Protein AF-A0A1S3KP20-F1 (afdb_monomer_lite)

Sequence (139 aa):
MDNATENGGGAGGDMAVEGASEIELVFCPHPTLMDKEDTVQTSVEFVPRYIKTSGNATVDHLSKYLAVRLALEELRKNGEASPVNVDAASEKQYTIYIPTANGQFTVLNGSFSLELVSEKYWKVNKPMELYFAPTKEHK

Secondary structure (DSSP, 8-state):
------------S----TTPPEEEEEEEE-TTT--TTHHHHSSS----EEEEEETT-BHHHHHHHHHHHHHHHHHHHH---PPP-GGG--TTSEEEEEE-TTS-EEEPPTT-BHHHHIIIII-SSS-EEEEEEE-----

pLDDT: mean 81.03, std 19.43, range [33.44, 98.38]

Structure (mmCIF, N/CA/C/O backbone):
data_AF-A0A1S3KP20-F1
#
_entry.id   AF-A0A1S3KP20-F1
#
loop_
_atom_site.group_PDB
_atom_site.id
_atom_site.type_symbol
_atom_site.label_atom_id
_atom_site.label_alt_id
_atom_site.label_comp_id
_atom_site.label_asym_id
_atom_site.label_entity_id
_atom_site.label_seq_id
_atom_site.pdbx_PDB_ins_code
_atom_site.Cartn_x
_atom_site.Cartn_y
_atom_site.Cartn_z
_atom_site.occupancy
_atom_site.B_iso_or_equiv
_atom_site.auth_seq_id
_atom_site.auth_comp_id
_atom_site.auth_asym_id
_atom_site.auth_atom_id
_atom_site.pdbx_PDB_model_num
ATOM 1 N N . MET A 1 1 ? 56.784 -20.109 11.527 1.00 47.59 1 MET A N 1
ATOM 2 C CA . MET A 1 1 ? 56.490 -18.826 12.187 1.00 47.59 1 MET A CA 1
ATOM 3 C C . MET A 1 1 ? 56.831 -17.815 11.105 1.00 47.59 1 MET A C 1
ATOM 5 O O . MET A 1 1 ? 57.975 -17.825 10.687 1.00 47.59 1 MET A O 1
ATOM 9 N N . ASP A 1 2 ? 55.892 -17.191 10.391 1.00 44.41 2 ASP A N 1
ATOM 10 C CA . ASP A 1 2 ? 54.634 -16.596 10.855 1.00 44.41 2 ASP A CA 1
ATOM 11 C C . ASP A 1 2 ? 53.582 -16.563 9.729 1.00 44.41 2 ASP A C 1
ATOM 13 O O . ASP A 1 2 ? 53.882 -16.233 8.585 1.00 44.41 2 ASP A O 1
ATOM 17 N N . ASN A 1 3 ? 52.352 -16.950 10.068 1.00 41.16 3 ASN A N 1
ATOM 18 C CA . ASN A 1 3 ? 51.169 -16.918 9.212 1.00 41.16 3 ASN A CA 1
ATOM 19 C C . ASN A 1 3 ? 50.335 -15.703 9.640 1.00 41.16 3 ASN A C 1
ATOM 21 O O . ASN A 1 3 ? 49.873 -15.675 10.779 1.00 41.16 3 ASN A O 1
ATOM 25 N N . ALA A 1 4 ? 50.143 -14.718 8.764 1.00 44.62 4 ALA A N 1
ATOM 26 C CA . ALA A 1 4 ? 49.245 -13.591 9.008 1.00 44.62 4 ALA A CA 1
ATOM 27 C C . ALA A 1 4 ? 48.136 -13.603 7.949 1.00 44.62 4 ALA A C 1
ATOM 29 O O . ALA A 1 4 ? 48.304 -13.168 6.815 1.00 44.62 4 ALA A O 1
ATOM 30 N N . THR A 1 5 ? 47.009 -14.189 8.346 1.00 44.84 5 THR A N 1
ATOM 31 C CA . THR A 1 5 ? 45.707 -14.072 7.692 1.00 44.84 5 THR A CA 1
ATOM 32 C C . THR A 1 5 ? 45.115 -12.713 8.062 1.00 44.84 5 THR A C 1
ATOM 34 O O . THR A 1 5 ? 44.758 -12.507 9.219 1.00 44.84 5 THR A O 1
ATOM 37 N N . GLU A 1 6 ? 44.980 -11.798 7.104 1.00 43.88 6 GLU A N 1
ATOM 38 C CA . GLU A 1 6 ? 44.112 -10.626 7.254 1.00 43.88 6 GLU A CA 1
ATOM 39 C C . GLU A 1 6 ? 42.735 -10.972 6.690 1.00 43.88 6 GLU A C 1
ATOM 41 O O . GLU A 1 6 ? 42.457 -10.889 5.495 1.00 43.88 6 GLU A O 1
ATOM 46 N N . ASN A 1 7 ? 41.878 -11.444 7.591 1.00 44.25 7 ASN A N 1
ATOM 47 C CA . ASN A 1 7 ? 40.470 -11.681 7.337 1.00 44.25 7 ASN A CA 1
ATOM 48 C C . ASN A 1 7 ? 39.737 -10.340 7.498 1.00 44.25 7 ASN A C 1
ATOM 50 O O . ASN A 1 7 ? 39.337 -9.962 8.599 1.00 44.25 7 ASN A O 1
ATOM 54 N N . GLY A 1 8 ? 39.620 -9.588 6.403 1.00 41.59 8 GLY A N 1
ATOM 55 C CA . GLY A 1 8 ? 38.761 -8.409 6.313 1.00 41.59 8 GLY A CA 1
ATOM 56 C C . GLY A 1 8 ? 37.297 -8.833 6.269 1.00 41.59 8 GLY A C 1
ATOM 57 O O . GLY A 1 8 ? 36.692 -8.881 5.202 1.00 41.59 8 GLY A O 1
ATOM 58 N N . GLY A 1 9 ? 36.745 -9.185 7.431 1.00 38.38 9 GLY A N 1
ATOM 59 C CA . GLY A 1 9 ? 35.328 -9.477 7.601 1.00 38.38 9 GLY A CA 1
ATOM 60 C C . GLY A 1 9 ? 34.493 -8.236 7.301 1.00 38.38 9 GLY A C 1
ATOM 61 O O . GLY A 1 9 ? 34.395 -7.329 8.125 1.00 38.38 9 GLY A O 1
ATOM 62 N N . GLY A 1 10 ? 33.890 -8.206 6.112 1.00 37.22 10 GLY A N 1
ATOM 63 C CA . GLY A 1 10 ? 32.813 -7.287 5.775 1.00 37.22 10 GLY A CA 1
ATOM 64 C C . GLY A 1 10 ? 31.640 -7.511 6.723 1.00 37.22 10 GLY A C 1
ATOM 65 O O . GLY A 1 10 ? 30.858 -8.444 6.551 1.00 37.22 10 GLY A O 1
ATOM 66 N N . ALA A 1 11 ? 31.531 -6.656 7.735 1.00 46.91 11 ALA A N 1
ATOM 67 C CA . ALA A 1 11 ? 30.365 -6.550 8.598 1.00 46.91 11 ALA A CA 1
ATOM 68 C C . ALA A 1 11 ? 29.217 -5.910 7.800 1.00 46.91 11 ALA A C 1
ATOM 70 O O . ALA A 1 11 ? 28.973 -4.710 7.869 1.00 46.91 11 ALA A O 1
ATOM 71 N N . GLY A 1 12 ? 28.564 -6.723 6.973 1.00 46.78 12 GLY A N 1
ATOM 72 C CA . GLY A 1 12 ? 27.390 -6.353 6.182 1.00 46.78 12 GLY A CA 1
ATOM 73 C C . GLY A 1 12 ? 26.275 -7.392 6.271 1.00 46.78 12 GLY A C 1
ATOM 74 O O . GLY A 1 12 ? 25.495 -7.517 5.334 1.00 46.78 12 GLY A O 1
ATOM 75 N N . GLY A 1 13 ? 26.231 -8.172 7.353 1.00 43.41 13 GLY A N 1
ATOM 76 C CA . GLY A 1 13 ? 25.228 -9.212 7.571 1.00 43.41 13 GLY A CA 1
ATOM 77 C C . GLY A 1 13 ? 24.481 -8.976 8.876 1.00 43.41 13 GLY A C 1
ATOM 78 O O . GLY A 1 13 ? 25.106 -8.909 9.929 1.00 43.41 13 GLY A O 1
ATOM 79 N N . ASP A 1 14 ? 23.161 -8.849 8.761 1.00 47.09 14 ASP A N 1
ATOM 80 C CA . ASP A 1 14 ? 22.173 -8.983 9.831 1.00 47.09 14 ASP A CA 1
ATOM 81 C C . ASP A 1 14 ? 22.368 -8.109 11.080 1.00 47.09 14 ASP A C 1
ATOM 83 O O . ASP A 1 14 ? 22.661 -8.586 12.175 1.00 47.09 14 ASP A O 1
ATOM 87 N N . MET A 1 15 ? 22.018 -6.822 10.965 1.00 51.94 15 MET A N 1
ATOM 88 C CA . MET A 1 15 ? 21.316 -6.184 12.084 1.00 51.94 15 MET A CA 1
ATOM 89 C C . MET A 1 15 ? 19.894 -6.749 12.115 1.00 51.94 15 MET A C 1
ATOM 91 O O . MET A 1 15 ? 18.950 -6.119 11.639 1.00 51.94 15 MET A O 1
ATOM 95 N N . ALA A 1 16 ? 19.741 -7.962 12.647 1.00 49.16 16 ALA A N 1
ATOM 96 C CA . ALA A 1 16 ? 18.456 -8.375 13.178 1.00 49.16 16 ALA A CA 1
ATOM 97 C C . ALA A 1 16 ? 18.068 -7.310 14.209 1.00 49.16 16 ALA A C 1
ATOM 99 O O . ALA A 1 16 ? 18.734 -7.142 15.230 1.00 49.16 16 ALA A O 1
ATOM 100 N N . VAL A 1 17 ? 17.055 -6.510 13.882 1.00 55.03 17 VAL A N 1
ATOM 101 C CA . VAL A 1 17 ? 16.529 -5.473 14.767 1.00 55.03 17 VAL A CA 1
ATOM 102 C C . VAL A 1 17 ? 15.777 -6.201 15.882 1.00 55.03 17 VAL A C 1
ATOM 104 O O . VAL A 1 17 ? 14.558 -6.350 15.822 1.00 55.03 17 VAL A O 1
ATOM 107 N N . GLU A 1 18 ? 16.511 -6.748 16.854 1.00 49.12 18 GLU A N 1
ATOM 108 C CA . GLU A 1 18 ? 15.947 -7.361 18.056 1.00 49.12 18 GLU A CA 1
ATOM 109 C C . GLU A 1 18 ? 15.129 -6.291 18.791 1.00 49.12 18 GLU A C 1
ATOM 111 O O . GLU A 1 18 ? 15.672 -5.415 19.461 1.00 49.12 18 GLU A O 1
ATOM 116 N N . GLY A 1 19 ? 13.809 -6.317 18.590 1.00 58.66 19 GLY A N 1
ATOM 117 C CA . GLY A 1 19 ? 12.862 -5.393 19.217 1.00 58.66 19 GLY A CA 1
ATOM 118 C C . GLY A 1 19 ? 11.813 -4.778 18.290 1.00 58.66 19 GLY A C 1
ATOM 119 O O . GLY A 1 19 ? 10.914 -4.113 18.793 1.00 58.66 19 GLY A O 1
ATOM 120 N N . ALA A 1 20 ? 11.873 -4.980 16.969 1.00 63.34 20 ALA A N 1
ATOM 121 C CA . ALA A 1 20 ? 10.800 -4.510 16.092 1.00 63.34 20 ALA A CA 1
ATOM 122 C C . ALA A 1 20 ? 9.603 -5.479 16.134 1.00 63.34 20 ALA A C 1
ATOM 124 O O . ALA A 1 20 ? 9.736 -6.634 15.729 1.00 63.34 20 ALA A O 1
ATOM 125 N N . SER A 1 21 ? 8.440 -5.005 16.597 1.00 86.31 21 SER A N 1
ATOM 126 C CA . SER A 1 21 ? 7.162 -5.732 16.547 1.00 86.31 21 SER A CA 1
ATOM 127 C C . SER A 1 21 ? 6.921 -6.282 15.138 1.00 86.31 21 SER A C 1
ATOM 129 O O . SER A 1 21 ? 7.093 -5.551 14.169 1.00 86.31 21 SER A O 1
ATOM 131 N N . GLU A 1 22 ? 6.531 -7.544 14.973 1.00 94.00 22 GLU A N 1
ATOM 132 C CA . GLU A 1 22 ? 6.153 -8.060 13.650 1.00 94.00 22 GLU A CA 1
ATOM 133 C C . GLU A 1 22 ? 4.708 -7.666 13.313 1.00 94.00 22 GLU A C 1
ATOM 135 O O . GLU A 1 22 ? 3.826 -7.688 14.171 1.00 94.00 22 GLU A O 1
ATOM 140 N N . ILE A 1 23 ? 4.457 -7.329 12.050 1.00 95.06 23 ILE A N 1
ATOM 141 C CA . ILE A 1 23 ? 3.143 -6.961 11.524 1.00 95.06 23 ILE A CA 1
ATOM 142 C C . ILE A 1 23 ? 2.777 -7.906 10.382 1.00 95.06 23 ILE A C 1
ATOM 144 O O . ILE A 1 23 ? 3.545 -8.096 9.436 1.00 95.06 23 ILE A O 1
ATOM 148 N N . GLU A 1 24 ? 1.566 -8.452 10.453 1.00 97.31 24 GLU A N 1
ATOM 149 C CA . GLU A 1 24 ? 0.924 -9.198 9.373 1.00 97.31 24 GLU A CA 1
ATOM 150 C C . GLU A 1 24 ? -0.105 -8.314 8.670 1.00 97.31 24 GLU A C 1
ATOM 152 O O . GLU A 1 24 ? -0.883 -7.599 9.314 1.00 97.31 24 GLU A O 1
ATOM 157 N N . LEU A 1 25 ? -0.124 -8.367 7.340 1.00 97.69 25 LEU A N 1
ATOM 158 C CA . LEU A 1 25 ? -1.045 -7.583 6.532 1.00 97.69 25 LEU A CA 1
ATOM 159 C C . LEU A 1 25 ? -1.479 -8.304 5.254 1.00 97.69 25 LEU A C 1
ATOM 161 O O . LEU A 1 25 ? -0.765 -9.139 4.692 1.00 97.69 25 LEU A O 1
ATOM 165 N N . VAL A 1 26 ? -2.671 -7.940 4.793 1.00 97.88 26 VAL A N 1
ATOM 166 C CA . VAL A 1 26 ? -3.231 -8.286 3.491 1.00 97.88 26 VAL A CA 1
ATOM 167 C C . VAL A 1 26 ? -3.164 -7.038 2.624 1.00 97.88 26 VAL A C 1
ATOM 169 O O . VAL A 1 26 ? -3.707 -5.991 2.976 1.00 97.88 26 VAL A O 1
ATOM 172 N N . PHE A 1 27 ? -2.475 -7.144 1.495 1.00 97.38 27 PHE A N 1
ATOM 173 C CA . PHE A 1 27 ? -2.207 -6.032 0.601 1.00 97.38 27 PHE A CA 1
ATOM 174 C C . PHE A 1 27 ? -2.962 -6.209 -0.715 1.00 97.38 27 PHE A C 1
ATOM 176 O O . PHE A 1 27 ? -2.605 -7.044 -1.550 1.00 97.38 27 PHE A O 1
ATOM 183 N N . CYS A 1 28 ? -4.037 -5.448 -0.873 1.00 95.62 28 CYS A N 1
ATOM 184 C CA . CYS A 1 28 ? -5.044 -5.623 -1.910 1.00 95.62 28 CYS A CA 1
ATOM 185 C C . CYS A 1 28 ? -4.928 -4.574 -3.027 1.00 95.62 28 CYS A C 1
ATOM 187 O O . CYS A 1 28 ? -4.583 -3.422 -2.763 1.00 95.62 28 CYS A O 1
ATOM 189 N N . PRO A 1 29 ? -5.290 -4.913 -4.272 1.00 94.25 29 PRO A N 1
ATOM 190 C CA . PRO A 1 29 ? -5.540 -3.895 -5.288 1.00 94.25 29 PRO A CA 1
ATOM 191 C C . PRO A 1 29 ? -6.703 -2.982 -4.877 1.00 94.25 29 PRO A C 1
ATOM 193 O O . PRO A 1 29 ? -7.710 -3.455 -4.343 1.00 94.25 29 PRO A O 1
ATOM 196 N N . HIS A 1 30 ? -6.594 -1.676 -5.127 1.00 93.75 30 HIS A N 1
ATOM 197 C CA . HIS A 1 30 ? -7.675 -0.735 -4.833 1.00 93.75 30 HIS A CA 1
ATOM 198 C C . HIS A 1 30 ? -8.909 -1.033 -5.707 1.00 93.75 30 HIS A C 1
ATOM 200 O O . HIS A 1 30 ? -8.797 -1.019 -6.933 1.00 93.75 30 HIS A O 1
ATOM 206 N N . PRO A 1 31 ? -10.111 -1.218 -5.129 1.00 90.56 31 PRO A N 1
ATOM 207 C CA . PRO A 1 31 ? -11.263 -1.772 -5.851 1.00 90.56 31 PRO A CA 1
ATOM 208 C C . PRO A 1 31 ? -11.761 -0.915 -7.024 1.00 90.56 31 PRO A C 1
ATOM 210 O O . PRO A 1 31 ? -12.398 -1.435 -7.933 1.00 90.56 31 PRO A O 1
ATOM 213 N N . THR A 1 32 ? -11.502 0.396 -6.999 1.00 88.50 32 THR A N 1
ATOM 214 C CA . THR A 1 32 ? -11.991 1.348 -8.015 1.00 88.50 32 THR A CA 1
ATOM 215 C C . THR A 1 32 ? -10.904 2.154 -8.722 1.00 88.50 32 THR A C 1
ATOM 217 O O . THR A 1 32 ? -11.220 2.870 -9.664 1.00 88.50 32 THR A O 1
ATOM 220 N N . LEU A 1 33 ? -9.650 2.091 -8.257 1.00 88.69 33 LEU A N 1
ATOM 221 C CA . LEU A 1 33 ? -8.546 2.896 -8.808 1.00 88.69 33 LEU A CA 1
ATOM 222 C C . LEU A 1 33 ? -7.576 2.057 -9.646 1.00 88.69 33 LEU A C 1
ATOM 224 O O . LEU A 1 33 ? -6.607 2.596 -10.166 1.00 88.69 33 LEU A O 1
ATOM 228 N N . MET A 1 34 ? -7.830 0.753 -9.755 1.00 83.56 34 MET A N 1
ATOM 229 C CA . MET A 1 34 ? -7.135 -0.132 -10.680 1.00 83.56 34 MET A CA 1
ATOM 230 C C . MET A 1 34 ? -7.887 -0.086 -12.011 1.00 83.56 34 MET A C 1
ATOM 232 O O . MET A 1 34 ? -8.982 -0.646 -12.117 1.00 83.56 34 MET A O 1
ATOM 236 N N . ASP A 1 35 ? -7.340 0.599 -13.016 1.00 72.31 35 ASP A N 1
ATOM 237 C CA . ASP A 1 35 ? -7.921 0.572 -14.353 1.00 72.31 35 ASP A CA 1
ATOM 238 C C . ASP A 1 35 ? -7.519 -0.724 -15.084 1.00 72.31 35 ASP A C 1
ATOM 240 O O . ASP A 1 35 ? -6.526 -1.391 -14.770 1.00 72.31 35 ASP A O 1
ATOM 244 N N . LYS A 1 36 ? -8.299 -1.102 -16.107 1.00 64.25 36 LYS A N 1
ATOM 245 C CA . LYS A 1 36 ? -7.951 -2.247 -16.969 1.00 64.25 36 LYS A CA 1
ATOM 246 C C . LYS A 1 36 ? -6.597 -2.044 -17.647 1.00 64.25 36 LYS A C 1
ATOM 248 O O . LYS A 1 36 ? -5.897 -3.019 -17.867 1.00 64.25 36 LYS A O 1
ATOM 253 N N . GLU A 1 37 ? -6.240 -0.799 -17.957 1.00 64.00 37 GLU A N 1
ATOM 254 C CA . GLU A 1 37 ? -4.957 -0.451 -18.571 1.00 64.00 37 GLU A CA 1
ATOM 255 C C . GLU A 1 37 ? -3.785 -0.678 -17.609 1.00 64.00 37 GLU A C 1
ATOM 257 O O . GLU A 1 37 ? -2.799 -1.280 -18.013 1.00 64.00 37 GLU A O 1
ATOM 262 N N . ASP A 1 38 ? -3.928 -0.350 -16.319 1.00 65.94 38 ASP A N 1
ATOM 263 C CA . ASP A 1 38 ? -2.897 -0.636 -15.307 1.00 65.94 38 ASP A CA 1
ATOM 264 C C . ASP A 1 38 ? -2.625 -2.144 -15.189 1.00 65.94 38 ASP A C 1
ATOM 266 O O . ASP A 1 38 ? -1.482 -2.577 -15.058 1.00 65.94 38 ASP A O 1
ATOM 270 N N . THR A 1 39 ? -3.681 -2.956 -15.309 1.00 59.72 39 THR A N 1
ATOM 271 C CA . THR A 1 39 ? -3.604 -4.432 -15.319 1.00 59.72 39 THR A CA 1
ATOM 272 C C . THR A 1 39 ? -3.011 -4.990 -16.619 1.00 59.72 39 THR A C 1
ATOM 274 O O . THR A 1 39 ? -2.617 -6.149 -16.675 1.00 59.72 39 THR A O 1
ATOM 277 N N . VAL A 1 40 ? -2.969 -4.191 -17.687 1.00 53.56 40 VAL A N 1
ATOM 278 C CA . VAL A 1 40 ? -2.360 -4.559 -18.975 1.00 53.56 40 VAL A CA 1
ATOM 279 C C . VAL A 1 40 ? -0.907 -4.081 -19.043 1.00 53.56 40 VAL A C 1
ATOM 281 O O . VAL A 1 40 ? -0.083 -4.744 -19.667 1.00 53.56 40 VAL A O 1
ATOM 284 N N . GLN A 1 41 ? -0.580 -2.965 -18.384 1.00 56.47 41 GLN A N 1
ATOM 285 C CA . GLN A 1 41 ? 0.764 -2.389 -18.321 1.00 56.47 41 GLN A CA 1
ATOM 286 C C . GLN A 1 41 ? 1.741 -3.298 -17.570 1.00 56.47 41 GLN A C 1
ATOM 288 O O . GLN A 1 41 ? 2.904 -3.420 -17.950 1.00 56.47 41 GLN A O 1
ATOM 293 N N . THR A 1 42 ? 1.262 -3.940 -16.507 1.00 58.28 42 THR A N 1
ATOM 294 C CA . THR A 1 42 ? 1.952 -5.047 -15.860 1.00 58.28 42 THR A CA 1
ATOM 295 C C . THR A 1 42 ? 1.208 -6.304 -16.275 1.00 58.28 42 THR A C 1
ATOM 297 O O . THR A 1 42 ? 0.081 -6.500 -15.844 1.00 58.28 42 THR A O 1
ATOM 300 N N . SER A 1 43 ? 1.795 -7.172 -17.093 1.00 62.34 43 SER A N 1
ATOM 301 C CA . SER A 1 43 ? 1.177 -8.425 -17.561 1.00 62.34 43 SER A CA 1
ATOM 302 C C . SER A 1 43 ? 0.839 -9.415 -16.424 1.00 62.34 43 SER A C 1
ATOM 304 O O . SER A 1 43 ? 0.452 -10.557 -16.688 1.00 62.34 43 SER A O 1
ATOM 306 N N . VAL A 1 44 ? 0.992 -9.013 -15.166 1.00 66.81 44 VAL A N 1
ATOM 307 C CA . VAL A 1 44 ? 0.753 -9.751 -13.931 1.00 66.81 44 VAL A CA 1
ATOM 308 C C . VAL A 1 44 ? -0.608 -9.411 -13.343 1.00 66.81 44 VAL A C 1
ATOM 310 O O . VAL A 1 44 ? -1.010 -8.255 -13.250 1.00 66.81 44 VAL A O 1
ATOM 313 N N . GLU A 1 45 ? -1.315 -10.446 -12.894 1.00 73.94 45 GLU A N 1
ATOM 314 C CA . GLU A 1 45 ? -2.601 -10.274 -12.227 1.00 73.94 45 GLU A CA 1
ATOM 315 C C . GLU A 1 45 ? -2.418 -9.607 -10.859 1.00 73.94 45 GLU A C 1
ATOM 317 O O . GLU A 1 45 ? -1.649 -10.059 -10.002 1.00 73.94 45 GLU A O 1
ATOM 322 N N . PHE A 1 46 ? -3.171 -8.535 -10.627 1.00 79.00 46 PHE A N 1
ATOM 323 C CA . PHE A 1 46 ? -3.250 -7.906 -9.320 1.00 79.00 46 PHE A CA 1
ATOM 324 C C . PHE A 1 46 ? -4.137 -8.732 -8.387 1.00 79.00 46 PHE A C 1
ATOM 326 O O . PHE A 1 46 ? -5.350 -8.555 -8.321 1.00 79.00 46 PHE A O 1
ATOM 333 N N . VAL A 1 47 ? -3.510 -9.639 -7.643 1.00 85.88 47 VAL A N 1
ATOM 334 C CA . VAL A 1 47 ? -4.149 -10.422 -6.577 1.00 85.88 47 VAL A CA 1
ATOM 335 C C . VAL A 1 47 ? -3.759 -9.894 -5.191 1.00 85.88 47 VAL A C 1
ATOM 337 O O . VAL A 1 47 ? -2.693 -9.280 -5.054 1.00 85.88 47 VAL A O 1
ATOM 340 N N . PRO A 1 48 ? -4.584 -10.126 -4.148 1.00 92.06 48 PRO A N 1
ATOM 341 C CA . PRO A 1 48 ? -4.194 -9.849 -2.771 1.00 92.06 48 PRO A CA 1
ATOM 342 C C . PRO A 1 48 ? -2.883 -10.551 -2.400 1.00 92.06 48 PRO A C 1
ATOM 344 O O . PRO A 1 48 ? -2.687 -11.731 -2.698 1.00 92.06 48 PRO A O 1
ATOM 347 N N . ARG A 1 49 ? -1.984 -9.822 -1.736 1.00 94.88 49 ARG A N 1
ATOM 348 C CA . ARG A 1 49 ? -0.681 -10.317 -1.275 1.00 94.88 49 ARG A CA 1
ATOM 349 C C . ARG A 1 49 ? -0.663 -10.377 0.249 1.00 94.88 49 ARG A C 1
ATOM 351 O O . ARG A 1 49 ? -0.954 -9.387 0.907 1.00 94.88 49 ARG A O 1
ATOM 358 N N . TYR A 1 50 ? -0.301 -11.526 0.807 1.00 97.19 50 TYR A N 1
ATOM 359 C CA . TYR A 1 50 ? -0.173 -11.724 2.253 1.00 97.19 50 TYR A CA 1
ATOM 360 C C . TYR A 1 50 ? 1.282 -11.502 2.658 1.00 97.19 50 TYR A C 1
ATOM 362 O O . TYR A 1 50 ? 2.177 -12.169 2.136 1.00 97.19 50 TYR A O 1
ATOM 370 N N . ILE A 1 51 ? 1.524 -10.534 3.540 1.00 97.62 51 ILE A N 1
ATOM 371 C CA . ILE A 1 51 ? 2.867 -10.054 3.874 1.00 97.62 51 ILE A CA 1
ATOM 372 C C . ILE A 1 51 ? 3.035 -10.063 5.389 1.00 97.62 51 ILE A C 1
ATOM 374 O O . ILE A 1 51 ? 2.159 -9.619 6.128 1.00 97.62 51 ILE A O 1
ATOM 378 N N . LYS A 1 52 ? 4.200 -10.532 5.836 1.00 97.19 52 LYS A N 1
ATOM 379 C CA . LYS A 1 52 ? 4.688 -10.366 7.202 1.00 97.19 52 LYS A CA 1
ATOM 380 C C . LYS A 1 52 ? 5.982 -9.561 7.152 1.00 97.19 52 LYS A C 1
ATOM 382 O O . LYS A 1 52 ? 6.863 -9.871 6.350 1.00 97.19 52 LYS A O 1
ATOM 387 N N . THR A 1 53 ? 6.081 -8.507 7.949 1.00 97.19 53 THR A N 1
ATOM 388 C CA . THR A 1 53 ? 7.252 -7.617 7.973 1.00 97.19 53 THR A CA 1
ATOM 389 C C . THR A 1 53 ? 7.415 -6.964 9.347 1.00 97.19 53 THR A C 1
ATOM 391 O O . THR A 1 53 ? 6.609 -7.205 10.244 1.00 97.19 53 THR A O 1
ATOM 394 N N . SER A 1 54 ? 8.459 -6.160 9.543 1.00 97.00 54 SER A N 1
ATOM 395 C CA . SER A 1 54 ? 8.652 -5.428 10.796 1.00 97.00 54 SER A CA 1
ATOM 396 C C . SER A 1 54 ? 7.716 -4.217 10.881 1.00 97.00 54 SER A C 1
ATOM 398 O O . SER A 1 54 ? 7.429 -3.552 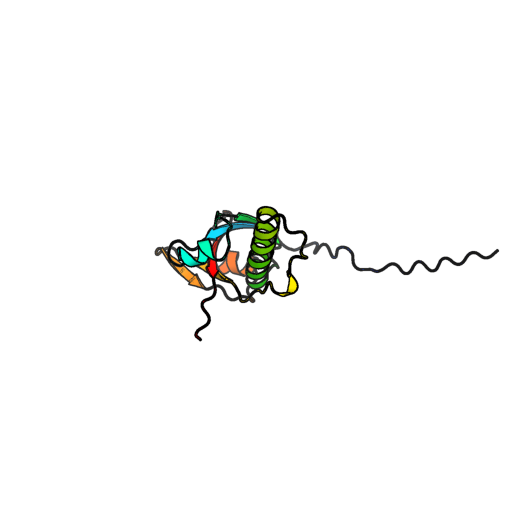9.888 1.00 97.00 54 SER A O 1
ATOM 400 N N . GLY A 1 55 ? 7.268 -3.881 12.086 1.00 95.88 55 GLY A N 1
ATOM 401 C CA . GLY A 1 55 ? 6.444 -2.708 12.375 1.00 95.88 55 GLY A CA 1
ATOM 402 C C . GLY A 1 55 ? 7.176 -1.392 12.115 1.00 95.88 55 GLY A C 1
ATOM 403 O O . GLY A 1 55 ? 6.538 -0.386 11.814 1.00 95.88 55 GLY A O 1
ATOM 404 N N . ASN A 1 56 ? 8.512 -1.426 12.132 1.00 96.69 56 ASN A N 1
ATOM 405 C CA . ASN A 1 56 ? 9.379 -0.304 11.774 1.00 96.69 56 ASN A CA 1
ATOM 406 C C . ASN A 1 56 ? 9.484 -0.079 10.258 1.00 96.69 56 ASN A C 1
ATOM 408 O O . ASN A 1 56 ? 9.973 0.973 9.841 1.00 96.69 56 ASN A O 1
ATOM 412 N N . ALA A 1 57 ? 9.045 -1.031 9.424 1.00 97.94 57 ALA A N 1
ATOM 413 C CA . ALA A 1 57 ? 8.912 -0.790 7.993 1.00 97.94 57 ALA A CA 1
ATOM 414 C C . ALA A 1 57 ? 7.948 0.378 7.756 1.00 97.94 57 ALA A C 1
ATOM 416 O O . ALA A 1 57 ? 7.043 0.622 8.551 1.00 97.94 57 ALA A O 1
ATOM 417 N N . THR A 1 58 ? 8.140 1.104 6.660 1.00 98.38 58 THR A N 1
ATOM 418 C CA . THR A 1 58 ? 7.314 2.273 6.331 1.00 98.38 58 THR A CA 1
ATOM 419 C C . THR A 1 58 ? 6.401 1.998 5.148 1.00 98.38 58 THR A C 1
ATOM 421 O O . THR A 1 58 ? 6.571 1.023 4.412 1.00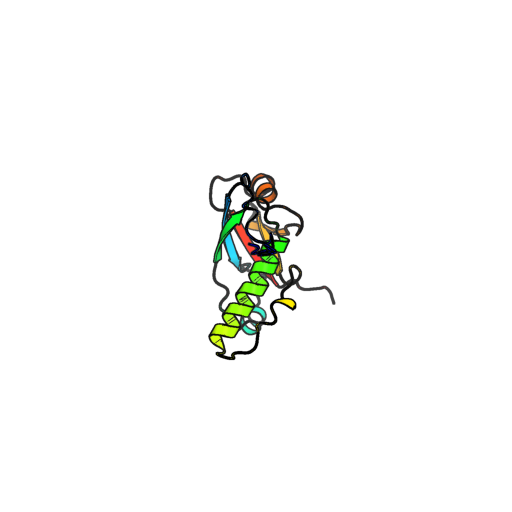 98.38 58 THR A O 1
ATOM 424 N N . VAL A 1 59 ? 5.438 2.886 4.935 1.00 98.38 59 VAL A N 1
ATOM 425 C CA . VAL A 1 59 ? 4.556 2.850 3.765 1.00 98.38 59 VAL A CA 1
ATOM 426 C C . VAL A 1 59 ? 5.356 2.939 2.455 1.00 98.38 59 VAL A C 1
ATOM 428 O O . VAL A 1 59 ? 5.061 2.198 1.518 1.00 98.38 59 VAL A O 1
ATOM 431 N N . ASP A 1 60 ? 6.421 3.746 2.406 1.00 98.31 60 ASP A N 1
ATOM 432 C CA . ASP A 1 60 ? 7.331 3.809 1.250 1.00 98.31 60 ASP A CA 1
ATOM 433 C C . ASP A 1 60 ? 8.026 2.467 0.984 1.00 98.31 60 ASP A C 1
ATOM 435 O O . ASP A 1 60 ? 8.154 2.047 -0.169 1.00 98.31 60 ASP A O 1
ATOM 439 N N . HIS A 1 61 ? 8.413 1.742 2.041 1.00 98.25 61 HIS A N 1
ATOM 440 C CA . HIS A 1 61 ? 8.966 0.396 1.891 1.00 98.25 61 HIS A CA 1
ATOM 441 C C . HIS A 1 61 ? 7.948 -0.571 1.267 1.00 98.25 61 HIS A C 1
ATOM 443 O O . HIS A 1 61 ? 8.335 -1.372 0.417 1.00 98.25 61 HIS A O 1
ATOM 449 N N . LEU A 1 62 ? 6.658 -0.488 1.628 1.00 97.88 62 LEU A N 1
ATOM 450 C CA . LEU A 1 62 ? 5.605 -1.311 1.012 1.00 97.88 62 LEU A CA 1
ATOM 451 C C . LEU A 1 62 ? 5.366 -0.957 -0.460 1.00 97.88 62 LEU A C 1
ATOM 453 O O . LEU A 1 62 ? 5.212 -1.858 -1.287 1.00 97.88 62 LEU A O 1
ATOM 457 N N . SER A 1 63 ? 5.363 0.334 -0.798 1.00 96.88 63 SER A N 1
ATOM 458 C CA . SER A 1 63 ? 5.239 0.789 -2.187 1.00 96.88 63 SER A CA 1
ATOM 459 C C . SER A 1 63 ? 6.405 0.284 -3.044 1.00 96.88 63 SER A C 1
ATOM 461 O O . SER A 1 63 ? 6.199 -0.352 -4.083 1.00 96.88 63 SER A O 1
ATOM 463 N N . LYS A 1 64 ? 7.641 0.453 -2.557 1.00 95.88 64 LYS A N 1
ATOM 464 C CA . LYS A 1 64 ? 8.839 -0.050 -3.236 1.00 95.88 64 LYS A CA 1
ATOM 465 C C . LYS A 1 64 ? 8.843 -1.576 -3.340 1.00 95.88 64 LYS A C 1
ATOM 467 O O . LYS A 1 64 ? 9.178 -2.110 -4.396 1.00 95.88 64 LYS A O 1
ATOM 472 N N . TYR A 1 65 ? 8.440 -2.282 -2.280 1.00 96.19 65 TYR A N 1
ATOM 473 C CA . TYR A 1 65 ? 8.274 -3.738 -2.305 1.00 96.19 65 TYR A CA 1
ATOM 474 C C . TYR A 1 65 ? 7.352 -4.165 -3.449 1.00 96.19 65 TYR A C 1
ATOM 476 O O . TYR A 1 65 ? 7.696 -5.084 -4.190 1.00 96.19 65 TYR A O 1
ATOM 484 N N . LEU A 1 66 ? 6.209 -3.495 -3.618 1.00 94.50 66 LEU A N 1
ATOM 485 C CA . LEU A 1 66 ? 5.251 -3.832 -4.665 1.00 94.50 66 LEU A CA 1
ATOM 486 C C . LEU A 1 66 ? 5.844 -3.623 -6.060 1.00 94.50 66 LEU A C 1
ATOM 488 O O . LEU A 1 66 ? 5.760 -4.526 -6.892 1.00 94.50 66 LEU A O 1
ATOM 492 N N . ALA A 1 67 ? 6.493 -2.481 -6.293 1.00 92.12 67 ALA A N 1
ATOM 493 C CA . ALA A 1 67 ? 7.161 -2.194 -7.559 1.00 92.12 67 ALA A CA 1
ATOM 494 C C . ALA A 1 67 ? 8.209 -3.261 -7.917 1.00 92.12 67 ALA A C 1
ATOM 496 O O . ALA A 1 67 ? 8.186 -3.814 -9.018 1.00 92.12 67 ALA A O 1
ATOM 497 N N . VAL A 1 68 ? 9.074 -3.618 -6.962 1.00 93.00 68 VAL A N 1
ATOM 498 C CA . VAL A 1 68 ? 10.079 -4.678 -7.139 1.00 93.00 68 VAL A CA 1
ATOM 499 C C . VAL A 1 68 ? 9.413 -6.032 -7.384 1.00 93.00 68 VAL A C 1
ATOM 501 O O . VAL A 1 68 ? 9.824 -6.781 -8.272 1.00 93.00 68 VAL A O 1
ATOM 504 N N . ARG A 1 69 ? 8.375 -6.366 -6.609 1.00 92.12 69 ARG A N 1
ATOM 505 C CA . ARG A 1 69 ? 7.700 -7.662 -6.692 1.00 92.12 69 ARG A CA 1
ATOM 506 C C . ARG A 1 69 ? 7.054 -7.872 -8.057 1.00 92.12 69 ARG A C 1
ATOM 508 O O . ARG A 1 69 ? 7.221 -8.949 -8.622 1.00 92.12 69 ARG A O 1
ATOM 515 N N . LEU A 1 70 ? 6.377 -6.858 -8.589 1.00 88.94 70 LEU A N 1
ATOM 516 C CA . LEU A 1 70 ? 5.751 -6.916 -9.911 1.00 88.94 70 LEU A CA 1
ATOM 517 C C . LEU A 1 70 ? 6.800 -7.029 -11.021 1.00 88.94 70 LEU A C 1
ATOM 519 O O . LEU A 1 70 ? 6.652 -7.866 -11.905 1.00 88.94 70 LEU A O 1
ATOM 523 N N . ALA A 1 71 ? 7.902 -6.276 -10.937 1.00 87.00 71 ALA A N 1
ATOM 524 C CA . ALA A 1 71 ? 8.995 -6.373 -11.907 1.00 87.00 71 ALA A CA 1
ATOM 525 C C . ALA A 1 71 ? 9.624 -7.783 -11.945 1.00 87.00 71 ALA A C 1
ATOM 527 O O . ALA A 1 71 ? 9.928 -8.309 -13.016 1.00 87.00 71 ALA A O 1
ATOM 528 N N . LEU A 1 72 ? 9.769 -8.433 -10.783 1.00 87.12 72 LEU A N 1
ATOM 529 C CA . LEU A 1 72 ? 10.226 -9.826 -10.684 1.00 87.12 72 LEU A CA 1
ATOM 530 C C . LEU A 1 72 ? 9.202 -10.831 -11.239 1.00 87.12 72 LEU A C 1
ATOM 532 O O . LEU A 1 72 ? 9.582 -11.864 -11.795 1.00 87.12 72 LEU A O 1
ATOM 536 N N . GLU A 1 73 ? 7.906 -10.574 -11.050 1.00 87.00 73 GLU A N 1
ATOM 537 C CA . GLU A 1 73 ? 6.828 -11.427 -11.559 1.00 87.00 73 GLU A CA 1
ATOM 538 C C . GLU A 1 73 ? 6.727 -11.358 -13.091 1.00 87.00 73 GLU A C 1
ATOM 540 O O . GLU A 1 73 ? 6.636 -12.413 -13.724 1.00 87.00 73 GLU A O 1
ATOM 545 N N . GLU A 1 74 ? 6.843 -10.162 -13.674 1.00 83.00 74 GLU A N 1
ATOM 546 C CA . GLU A 1 74 ? 6.906 -9.946 -15.127 1.00 83.00 74 GLU A CA 1
ATOM 547 C C . GLU A 1 74 ? 8.112 -10.652 -15.751 1.00 83.00 74 GLU A C 1
ATOM 549 O O . GLU A 1 74 ? 7.965 -11.383 -16.729 1.00 83.00 74 GLU A O 1
ATOM 554 N N . LEU A 1 75 ? 9.298 -10.530 -15.140 1.00 81.00 75 LEU A N 1
ATOM 555 C CA . LEU A 1 75 ? 10.499 -11.205 -15.637 1.00 81.00 75 LEU A CA 1
ATOM 556 C C . LEU A 1 75 ? 10.293 -12.722 -15.739 1.00 81.00 75 LEU A C 1
ATOM 558 O O . LEU A 1 75 ? 10.588 -13.347 -16.759 1.00 81.00 75 LEU A O 1
ATOM 562 N N . ARG A 1 76 ? 9.749 -13.322 -14.674 1.00 81.69 76 ARG A N 1
ATOM 563 C CA . ARG A 1 76 ? 9.485 -14.764 -14.626 1.00 81.69 76 ARG A CA 1
ATOM 564 C C . ARG A 1 76 ? 8.479 -15.193 -15.696 1.00 81.69 76 ARG A C 1
ATOM 566 O O . ARG A 1 76 ? 8.572 -16.315 -16.186 1.00 81.69 76 ARG A O 1
ATOM 573 N N . LYS A 1 77 ? 7.517 -14.331 -16.035 1.00 79.50 77 LYS A N 1
ATOM 574 C CA . LYS A 1 77 ? 6.497 -14.608 -17.050 1.00 79.50 77 LYS A CA 1
ATOM 575 C C . LYS A 1 77 ? 7.054 -14.509 -18.472 1.00 79.50 77 LYS A C 1
ATOM 577 O O . LYS A 1 77 ? 6.732 -15.359 -19.297 1.00 79.50 77 LYS A O 1
ATOM 582 N N . ASN A 1 78 ? 7.895 -13.513 -18.744 1.00 75.31 78 ASN A N 1
ATOM 583 C CA . ASN A 1 78 ? 8.442 -13.259 -20.078 1.00 75.31 78 ASN A CA 1
ATOM 584 C C . ASN A 1 78 ? 9.649 -14.146 -20.417 1.00 75.31 78 ASN A C 1
ATOM 586 O O . ASN A 1 78 ? 10.002 -14.271 -21.586 1.00 75.31 78 ASN A O 1
ATOM 590 N N . GLY A 1 79 ? 10.272 -14.789 -19.422 1.00 66.38 79 GLY A N 1
ATOM 591 C CA . GLY A 1 79 ? 11.375 -15.733 -19.633 1.00 66.38 79 GLY A CA 1
ATOM 592 C C . GLY A 1 79 ? 12.670 -15.088 -20.142 1.00 66.38 79 GLY A C 1
ATOM 593 O O . GLY A 1 79 ? 13.629 -15.799 -20.441 1.00 66.38 79 GLY A O 1
ATOM 594 N N . GLU A 1 80 ? 12.721 -13.758 -20.235 1.00 61.09 80 GLU A N 1
ATOM 595 C CA . GLU A 1 80 ? 13.928 -13.025 -20.597 1.00 61.09 80 GLU A CA 1
ATOM 596 C C . GLU A 1 80 ? 14.886 -12.991 -19.404 1.00 61.09 80 GLU A C 1
ATOM 598 O O . GLU A 1 80 ? 14.515 -12.642 -18.291 1.00 61.09 80 GLU A O 1
ATOM 603 N N . ALA A 1 81 ? 16.147 -13.355 -19.633 1.00 53.78 81 ALA A N 1
ATOM 604 C CA . ALA A 1 81 ? 17.217 -13.300 -18.636 1.00 53.78 81 ALA A CA 1
ATOM 605 C C . ALA A 1 81 ? 17.829 -11.889 -18.508 1.00 53.78 81 ALA A C 1
ATOM 607 O O . ALA A 1 81 ? 18.993 -11.746 -18.132 1.00 53.78 81 ALA A O 1
ATOM 608 N N . SER A 1 82 ? 17.088 -10.837 -18.873 1.00 56.59 82 SER A N 1
ATOM 609 C CA . SER A 1 82 ? 17.539 -9.464 -18.656 1.00 56.59 82 SER A CA 1
ATOM 610 C C . SER A 1 82 ? 17.541 -9.169 -17.154 1.00 56.59 82 SER A C 1
ATOM 612 O O . SER A 1 82 ? 16.581 -9.539 -16.474 1.00 56.59 82 SER A O 1
ATOM 614 N N . PRO A 1 83 ? 18.573 -8.504 -16.607 1.00 54.75 83 PRO A N 1
ATOM 615 C CA . PRO A 1 83 ? 18.552 -8.109 -15.206 1.00 54.75 83 PRO A CA 1
ATOM 616 C C . PRO A 1 83 ? 17.293 -7.277 -14.956 1.00 54.75 83 PRO A C 1
ATOM 618 O O . PRO A 1 83 ? 17.024 -6.326 -15.692 1.00 54.75 83 PRO A O 1
ATOM 621 N N . VAL A 1 84 ? 16.504 -7.654 -13.943 1.00 58.41 84 VAL A N 1
ATOM 622 C CA . VAL A 1 84 ? 15.408 -6.803 -13.475 1.00 58.41 84 VAL A CA 1
ATOM 623 C C . VAL A 1 84 ? 16.027 -5.445 -13.202 1.00 58.41 84 VAL A C 1
ATOM 625 O O . VAL A 1 84 ? 16.955 -5.356 -12.397 1.00 58.41 84 VAL A O 1
ATOM 628 N N . ASN A 1 85 ? 15.535 -4.396 -13.858 1.00 64.12 85 ASN A N 1
ATOM 629 C CA . ASN A 1 85 ? 15.899 -3.040 -13.480 1.00 64.12 85 ASN A CA 1
ATOM 630 C C . ASN A 1 85 ? 15.176 -2.702 -12.166 1.00 64.12 85 ASN A C 1
ATOM 632 O O . ASN A 1 85 ? 14.259 -1.887 -12.126 1.00 64.12 85 ASN A O 1
ATOM 636 N N . VAL A 1 86 ? 15.551 -3.405 -11.092 1.00 68.69 86 VAL A N 1
ATOM 637 C CA . VAL A 1 86 ? 15.102 -3.150 -9.720 1.00 68.69 86 VAL A CA 1
ATOM 638 C C . VAL A 1 86 ? 15.497 -1.746 -9.285 1.00 68.69 86 VAL A C 1
ATOM 640 O O . VAL A 1 86 ? 14.840 -1.185 -8.416 1.00 68.69 86 VAL A O 1
ATOM 643 N N . ASP A 1 87 ? 16.517 -1.163 -9.919 1.00 74.38 87 ASP A N 1
ATOM 644 C CA . ASP A 1 87 ? 16.933 0.217 -9.689 1.00 74.38 87 ASP A CA 1
ATOM 645 C C . ASP A 1 87 ? 15.872 1.223 -10.161 1.00 74.38 87 ASP A C 1
ATOM 647 O O . ASP A 1 87 ? 15.764 2.306 -9.591 1.00 74.38 87 ASP A O 1
ATOM 651 N N . ALA A 1 88 ? 15.041 0.864 -11.147 1.00 82.81 88 ALA A N 1
ATOM 652 C CA . ALA A 1 88 ? 13.899 1.677 -11.562 1.00 82.81 88 ALA A CA 1
ATOM 653 C C . ALA A 1 88 ? 12.700 1.567 -10.603 1.00 82.81 88 ALA A C 1
ATOM 655 O O . ALA A 1 88 ? 11.800 2.406 -10.664 1.00 82.81 88 ALA A O 1
ATOM 656 N N . ALA A 1 89 ? 12.667 0.554 -9.727 1.00 87.62 89 ALA A N 1
ATOM 657 C CA . ALA A 1 89 ? 11.578 0.376 -8.778 1.00 87.62 89 ALA A CA 1
ATOM 658 C C . ALA A 1 89 ? 11.665 1.413 -7.649 1.00 87.62 89 ALA A C 1
ATOM 660 O O . ALA A 1 89 ? 12.627 1.452 -6.876 1.00 87.62 89 ALA A O 1
ATOM 661 N N . SER A 1 90 ? 10.622 2.228 -7.521 1.00 92.75 90 SER A N 1
ATOM 662 C CA . SER A 1 90 ? 10.553 3.325 -6.560 1.00 92.75 90 SER A CA 1
ATOM 663 C C . SER A 1 90 ? 9.271 3.283 -5.738 1.00 92.75 90 SER A C 1
ATOM 665 O O . SER A 1 90 ? 8.193 2.924 -6.208 1.00 92.75 90 SER A O 1
ATOM 667 N N . GLU A 1 91 ? 9.402 3.756 -4.505 1.00 93.19 91 GLU A N 1
ATOM 668 C CA . GLU A 1 91 ? 8.339 4.078 -3.562 1.00 93.19 91 GLU A CA 1
ATOM 669 C C . GLU A 1 91 ? 7.295 5.068 -4.106 1.00 93.19 91 GLU A C 1
ATOM 671 O O 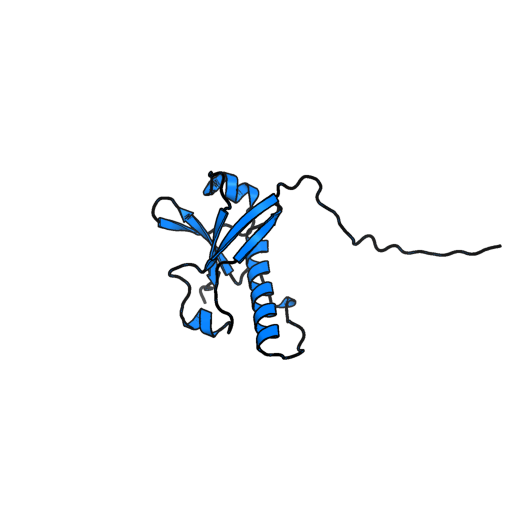. GLU A 1 91 ? 6.183 5.143 -3.589 1.00 93.19 91 GLU A O 1
ATOM 676 N N . LYS A 1 92 ? 7.604 5.803 -5.179 1.00 93.38 92 LYS A N 1
ATOM 677 C CA . LYS A 1 92 ? 6.675 6.768 -5.784 1.00 93.38 92 LYS A CA 1
ATOM 678 C C . LYS A 1 92 ? 5.666 6.135 -6.733 1.00 93.38 92 LYS A C 1
ATOM 680 O O . LYS A 1 92 ? 4.682 6.783 -7.073 1.00 93.38 92 LYS A O 1
ATOM 685 N N . GLN A 1 93 ? 5.884 4.894 -7.164 1.00 92.06 93 GLN A N 1
ATOM 686 C CA . GLN A 1 93 ? 5.055 4.264 -8.195 1.00 92.06 93 GLN A CA 1
ATOM 687 C C . GLN A 1 93 ? 3.670 3.860 -7.700 1.00 92.06 93 GLN A C 1
ATOM 689 O O . GLN A 1 93 ? 2.747 3.787 -8.508 1.00 92.06 93 GLN A O 1
ATOM 694 N N . TYR A 1 94 ? 3.515 3.612 -6.399 1.00 94.50 94 TYR A N 1
ATOM 695 C CA . TYR A 1 94 ? 2.247 3.192 -5.819 1.00 94.50 94 TYR A CA 1
ATOM 696 C C . TYR A 1 94 ? 1.853 4.071 -4.639 1.00 94.50 94 TYR A C 1
ATOM 698 O O . TYR A 1 94 ? 2.648 4.361 -3.747 1.00 94.50 94 TYR A O 1
ATOM 706 N N . THR A 1 95 ? 0.583 4.458 -4.623 1.00 96.69 95 THR A N 1
ATOM 707 C CA . THR A 1 95 ? -0.052 5.120 -3.489 1.00 96.69 95 THR A CA 1
ATOM 708 C C . THR A 1 95 ? -0.749 4.067 -2.638 1.00 96.69 95 THR A C 1
ATOM 710 O O . THR A 1 95 ? -1.447 3.196 -3.164 1.00 96.69 95 THR A O 1
ATOM 713 N N . ILE A 1 96 ? -0.545 4.136 -1.320 1.00 97.88 96 ILE A N 1
ATOM 714 C CA . ILE A 1 96 ? -1.075 3.162 -0.364 1.00 97.88 96 ILE A CA 1
ATOM 715 C C . ILE A 1 96 ? -2.230 3.776 0.421 1.00 97.88 96 ILE A C 1
ATOM 717 O O . ILE A 1 96 ? -2.166 4.922 0.871 1.00 97.88 96 ILE A O 1
ATOM 721 N N . TYR A 1 97 ? -3.279 2.988 0.608 1.00 97.94 97 TYR A N 1
ATOM 722 C CA . TYR A 1 97 ? -4.532 3.391 1.217 1.00 97.94 97 TYR A CA 1
ATOM 723 C C . TYR A 1 97 ? -4.925 2.443 2.349 1.00 97.94 97 TYR A C 1
ATOM 725 O O . TYR A 1 97 ? -4.637 1.247 2.307 1.00 97.94 97 TYR A O 1
ATOM 733 N N . ILE A 1 98 ? -5.655 2.970 3.327 1.00 97.31 98 ILE A N 1
ATOM 734 C CA . ILE A 1 98 ? -6.332 2.190 4.369 1.00 97.31 98 ILE A CA 1
ATOM 735 C C . ILE A 1 98 ? -7.845 2.459 4.307 1.00 97.31 98 ILE A C 1
ATOM 737 O O . ILE A 1 98 ? -8.242 3.628 4.176 1.00 97.31 98 ILE A O 1
ATOM 741 N N . PRO A 1 99 ? -8.709 1.426 4.356 1.00 95.81 99 PRO A N 1
ATOM 742 C CA . PRO A 1 99 ? -10.148 1.628 4.403 1.00 95.81 99 PRO A CA 1
ATOM 743 C C . PRO A 1 99 ? -10.555 2.226 5.752 1.00 95.81 99 PRO A C 1
ATOM 745 O O . PRO A 1 99 ? -9.976 1.949 6.800 1.00 95.81 99 PRO A O 1
ATOM 748 N N . THR A 1 100 ? -11.595 3.045 5.723 1.00 90.75 100 THR A N 1
ATOM 749 C CA . THR A 1 100 ? -12.235 3.625 6.905 1.00 90.75 100 THR A CA 1
ATOM 750 C C . THR A 1 100 ? -13.605 2.985 7.119 1.00 90.75 100 THR A C 1
ATOM 752 O O . THR A 1 100 ? -14.188 2.421 6.192 1.00 90.75 100 THR A O 1
ATOM 755 N N . ALA A 1 101 ? -14.164 3.117 8.325 1.00 85.88 101 ALA A N 1
ATOM 756 C CA . ALA A 1 101 ? -15.460 2.528 8.683 1.00 85.88 101 ALA A CA 1
ATOM 757 C C . ALA A 1 101 ? -16.626 2.945 7.759 1.00 85.88 101 ALA A C 1
ATOM 759 O O . ALA A 1 101 ? -17.612 2.223 7.650 1.00 85.88 101 ALA A O 1
ATOM 760 N N . ASN A 1 102 ? -16.501 4.076 7.058 1.00 86.50 102 ASN A N 1
ATOM 761 C CA . ASN A 1 102 ? -17.521 4.597 6.145 1.00 86.50 102 ASN A CA 1
ATOM 762 C C . ASN A 1 102 ? -17.361 4.091 4.698 1.00 86.50 102 ASN A C 1
ATOM 764 O O . ASN A 1 102 ? -17.994 4.629 3.792 1.00 86.50 102 ASN A O 1
ATOM 768 N N . GLY A 1 103 ? -16.471 3.124 4.448 1.00 84.62 103 GLY A N 1
ATOM 769 C CA . GLY A 1 103 ? -16.160 2.634 3.099 1.00 84.62 103 GLY A CA 1
ATOM 770 C C . GLY A 1 103 ? -15.326 3.604 2.252 1.00 84.62 103 GLY A C 1
ATOM 771 O O . GLY A 1 103 ? -15.140 3.375 1.060 1.00 84.62 103 GLY A O 1
ATOM 772 N N . GLN A 1 104 ? -14.818 4.687 2.848 1.00 93.06 104 GLN A N 1
ATOM 773 C CA . GLN A 1 104 ? -13.867 5.598 2.205 1.00 93.06 104 GLN A CA 1
ATOM 774 C C . GLN A 1 104 ? -12.432 5.111 2.417 1.00 93.06 104 GLN A C 1
ATOM 776 O O . GLN A 1 104 ? -12.159 4.397 3.382 1.00 93.06 104 GLN A O 1
ATOM 781 N N . PHE A 1 105 ? -11.506 5.567 1.578 1.00 96.06 105 PHE A N 1
ATOM 782 C CA . PHE A 1 105 ? -10.088 5.224 1.657 1.00 96.06 105 PHE A CA 1
ATOM 783 C C . PHE A 1 105 ? -9.257 6.448 2.043 1.00 96.06 105 PHE A C 1
ATOM 785 O O . PHE A 1 105 ? -9.444 7.533 1.495 1.00 96.06 105 PHE A O 1
ATOM 792 N N . THR A 1 106 ? -8.334 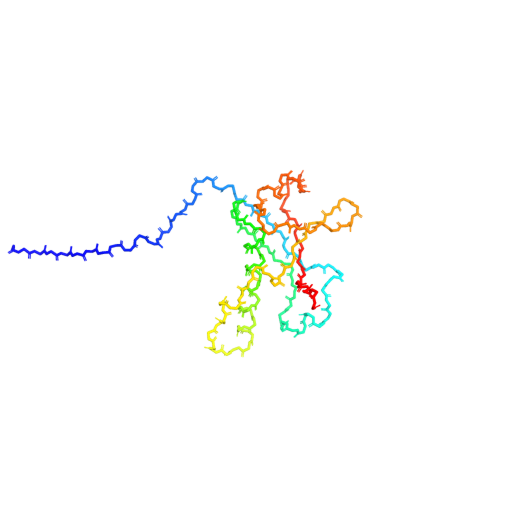6.275 2.989 1.00 96.62 106 THR A N 1
ATOM 793 C CA . THR A 1 106 ? -7.382 7.319 3.396 1.00 96.62 106 THR A CA 1
ATOM 794 C C . THR A 1 106 ? -6.013 7.022 2.809 1.00 96.62 106 THR A C 1
ATOM 796 O O . THR A 1 106 ? -5.509 5.917 2.993 1.00 96.62 106 THR A O 1
ATOM 799 N N . VAL A 1 107 ? -5.400 8.007 2.145 1.00 97.38 107 VAL A N 1
ATOM 800 C CA . VAL A 1 107 ? -4.006 7.919 1.682 1.00 97.38 107 VAL A CA 1
ATOM 801 C C . VAL A 1 107 ? -3.073 7.913 2.889 1.00 97.38 107 VAL A C 1
ATOM 803 O O . VAL A 1 107 ? -3.172 8.777 3.764 1.00 97.38 107 VAL A O 1
ATOM 806 N N . LEU A 1 108 ? -2.156 6.953 2.928 1.00 98.00 108 LEU A N 1
ATOM 807 C CA . LEU A 1 108 ? -1.127 6.870 3.954 1.00 98.00 108 LEU A CA 1
ATOM 808 C C . LEU A 1 108 ? 0.127 7.640 3.529 1.00 98.00 108 LEU A C 1
ATOM 810 O O . LEU A 1 108 ? 0.539 7.600 2.373 1.00 98.00 108 LEU A O 1
ATOM 814 N N . ASN A 1 109 ? 0.746 8.345 4.478 1.00 97.62 109 ASN A N 1
ATOM 815 C CA . ASN A 1 109 ? 2.011 9.033 4.239 1.00 97.62 109 ASN A CA 1
ATOM 816 C C . ASN A 1 109 ? 3.154 8.010 4.168 1.00 97.62 109 ASN A C 1
ATOM 818 O O . ASN A 1 109 ? 3.279 7.177 5.065 1.00 97.62 109 ASN A O 1
ATOM 822 N N . GLY A 1 110 ? 4.004 8.131 3.147 1.00 97.25 110 GLY A N 1
ATOM 823 C CA . 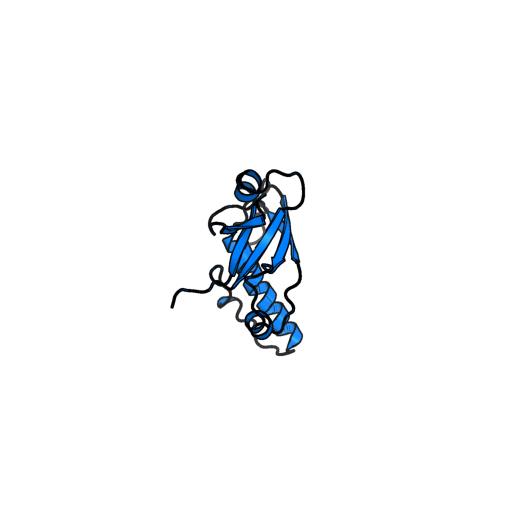GLY A 1 110 ? 5.162 7.268 2.899 1.00 97.25 110 GLY A CA 1
ATOM 824 C C . GLY A 1 110 ? 6.098 7.063 4.095 1.00 97.25 110 GLY A C 1
ATOM 825 O O . GLY A 1 110 ? 6.577 5.955 4.344 1.00 97.25 110 GLY A O 1
ATOM 826 N N . SER A 1 111 ? 6.273 8.113 4.902 1.00 97.81 111 SER A N 1
ATOM 827 C CA . SER A 1 111 ? 7.143 8.112 6.083 1.00 97.81 111 SER A CA 1
ATOM 828 C C . SER A 1 111 ? 6.561 7.397 7.306 1.00 97.81 111 SER A C 1
ATOM 830 O O . SER A 1 111 ? 7.290 7.153 8.266 1.00 97.81 111 SER A O 1
ATOM 832 N N . PHE A 1 112 ? 5.265 7.065 7.315 1.00 98.38 112 PHE A N 1
ATOM 833 C CA . PHE A 1 112 ? 4.656 6.406 8.469 1.00 98.38 112 PHE A CA 1
ATOM 834 C C . PHE A 1 112 ? 5.141 4.964 8.585 1.00 98.38 112 PHE A C 1
ATOM 836 O O . PHE A 1 112 ? 5.137 4.224 7.601 1.00 98.38 112 PHE A O 1
ATOM 843 N N . SER A 1 113 ? 5.521 4.567 9.802 1.00 98.00 113 SER A N 1
ATOM 844 C CA . SER A 1 113 ? 5.802 3.172 10.125 1.00 98.00 113 SER A CA 1
ATOM 845 C C . SER A 1 113 ? 4.510 2.354 10.151 1.00 98.00 113 SER A C 1
ATOM 847 O O . SER A 1 113 ? 3.430 2.883 10.429 1.00 98.00 113 SER A O 1
ATOM 849 N N . LEU A 1 114 ? 4.598 1.055 9.875 1.00 97.56 114 LEU A N 1
ATOM 850 C CA . LEU A 1 114 ? 3.437 0.166 9.912 1.00 97.56 114 LEU A CA 1
ATOM 851 C C . LEU A 1 114 ? 2.873 0.009 11.326 1.00 97.56 114 LEU A C 1
ATOM 853 O O . LEU A 1 114 ? 1.662 -0.143 11.476 1.00 97.56 114 LEU A O 1
ATOM 857 N N . GLU A 1 115 ? 3.715 0.121 12.352 1.00 96.12 115 GLU A N 1
ATOM 858 C CA . GLU A 1 115 ? 3.276 0.189 13.748 1.00 96.12 115 GLU A CA 1
ATOM 859 C C . GLU A 1 115 ? 2.397 1.427 13.989 1.00 96.12 115 GLU A C 1
ATOM 861 O O . GLU A 1 115 ? 1.255 1.292 14.428 1.00 96.12 115 GLU A O 1
ATOM 866 N N . LEU A 1 116 ? 2.845 2.617 13.562 1.00 96.56 116 LEU A N 1
ATOM 867 C CA . LEU A 1 116 ? 2.048 3.845 13.659 1.00 96.56 116 LEU A CA 1
ATOM 868 C C . LEU A 1 116 ? 0.737 3.738 12.868 1.00 96.56 116 LEU A C 1
ATOM 870 O O . LEU A 1 116 ? -0.306 4.221 13.317 1.00 96.56 116 LEU A O 1
ATOM 874 N N . VAL A 1 117 ? 0.769 3.122 11.681 1.00 97.06 117 VAL A N 1
ATOM 875 C CA . VAL A 1 117 ? -0.445 2.911 10.881 1.00 97.06 117 VAL A CA 1
ATOM 876 C C . VAL A 1 117 ? -1.436 2.011 11.625 1.00 97.06 117 VAL A C 1
ATOM 878 O O . VAL A 1 117 ? -2.623 2.348 11.703 1.00 97.06 117 VAL A O 1
ATOM 881 N N . SER A 1 118 ? -0.952 0.917 12.215 1.00 95.19 118 SER A N 1
ATOM 882 C CA . SER A 1 118 ? -1.760 -0.026 12.992 1.00 95.19 118 SER A CA 1
ATOM 883 C C . SER A 1 118 ? -2.453 0.655 14.174 1.00 95.19 118 SER A C 1
ATOM 885 O O . SER A 1 118 ? -3.680 0.591 14.311 1.00 95.19 118 SER A O 1
ATOM 887 N N . GLU A 1 119 ? -1.690 1.396 14.980 1.00 94.62 119 GLU A N 1
ATOM 888 C CA . GLU A 1 119 ? -2.188 2.092 16.170 1.00 94.62 119 GLU A CA 1
ATOM 889 C C . GLU A 1 119 ? -3.188 3.203 15.829 1.00 94.62 119 GLU A C 1
ATOM 891 O O . GLU A 1 119 ? -4.207 3.394 16.505 1.00 94.62 119 GLU A O 1
ATOM 896 N N . LYS A 1 120 ? -2.909 3.966 14.769 1.00 95.38 120 LYS A N 1
ATOM 897 C CA . LYS A 1 120 ? -3.676 5.170 14.445 1.00 95.38 120 LYS A CA 1
ATOM 898 C C . LYS A 1 120 ? -4.923 4.887 13.615 1.00 95.38 120 LYS A C 1
ATOM 900 O O . LYS A 1 120 ? -5.949 5.535 13.851 1.00 95.38 120 LYS A O 1
ATOM 905 N N . TYR A 1 121 ? -4.849 3.959 12.663 1.00 95.25 121 TYR A N 1
ATOM 906 C CA . TYR A 1 121 ? -5.888 3.768 11.649 1.00 95.25 121 TYR A CA 1
ATOM 907 C C . TYR A 1 121 ? -6.586 2.408 11.731 1.00 95.25 121 TYR A C 1
ATOM 909 O O . TYR A 1 121 ? -7.791 2.363 11.501 1.00 95.25 121 TYR A O 1
ATOM 917 N N . TRP A 1 122 ? -5.880 1.324 12.076 1.00 94.19 122 TRP A N 1
ATOM 918 C CA . TRP A 1 122 ? -6.460 -0.025 12.057 1.00 94.19 122 TRP A CA 1
ATOM 919 C C . TRP A 1 122 ? -7.209 -0.378 13.345 1.00 94.19 122 TRP A C 1
ATOM 921 O O . TRP A 1 122 ? -8.392 -0.708 13.300 1.00 94.19 122 TRP A O 1
ATOM 931 N N . LYS A 1 123 ? -6.545 -0.264 14.504 1.00 89.81 123 LYS A N 1
ATOM 932 C CA . LYS A 1 123 ? -7.143 -0.407 15.851 1.00 89.81 123 LYS A CA 1
ATOM 933 C C . LYS A 1 123 ? -7.915 -1.708 16.118 1.00 89.81 123 LYS A C 1
ATOM 935 O O . LYS A 1 123 ? -8.711 -1.765 17.056 1.00 89.81 123 LYS A O 1
ATOM 940 N N . VAL A 1 124 ? -7.693 -2.761 15.335 1.00 90.44 124 VAL A N 1
ATOM 941 C CA . VAL A 1 124 ? -8.306 -4.077 15.555 1.00 90.44 124 VAL A CA 1
ATOM 942 C C . VAL A 1 124 ? -7.240 -5.162 15.618 1.00 90.44 124 VAL A C 1
ATOM 944 O O . VAL A 1 124 ? -6.210 -5.085 14.957 1.00 90.44 124 VAL A O 1
ATOM 947 N N . ASN A 1 125 ? -7.501 -6.201 16.412 1.00 89.81 125 ASN A N 1
ATOM 948 C CA . ASN A 1 125 ? -6.587 -7.328 16.591 1.00 89.81 125 ASN A CA 1
ATOM 949 C C . ASN A 1 125 ? -6.745 -8.367 15.463 1.00 89.81 125 ASN A C 1
ATOM 951 O O . ASN A 1 125 ? -7.165 -9.502 15.691 1.00 89.81 125 ASN A O 1
ATOM 955 N N . LYS A 1 126 ? -6.517 -7.929 14.224 1.00 94.19 126 LYS A N 1
ATOM 956 C CA . LYS A 1 126 ? -6.533 -8.736 12.993 1.00 94.19 126 LYS A CA 1
ATOM 957 C C . LYS A 1 126 ? -5.405 -8.257 12.071 1.00 94.19 126 LYS A C 1
ATOM 959 O O . LYS A 1 126 ? -5.004 -7.103 12.221 1.00 94.19 126 LYS A O 1
ATOM 964 N N . PRO A 1 127 ? -4.934 -9.070 11.107 1.00 95.81 127 PRO A N 1
ATOM 965 C CA . PRO A 1 127 ? -3.991 -8.600 10.092 1.00 95.81 127 PRO A CA 1
ATOM 966 C C . PRO A 1 127 ? -4.511 -7.337 9.400 1.00 95.81 127 PRO A C 1
ATOM 968 O O . PRO A 1 127 ? -5.697 -7.269 9.079 1.00 95.81 127 PRO A O 1
ATOM 971 N N . MET A 1 128 ? -3.647 -6.339 9.198 1.00 96.06 128 MET A N 1
ATOM 972 C CA . MET A 1 128 ? -4.054 -5.073 8.579 1.00 96.06 128 MET A CA 1
ATOM 973 C C . MET A 1 128 ? -4.459 -5.273 7.124 1.00 96.06 128 MET A C 1
ATOM 975 O O . MET A 1 128 ? -3.749 -5.938 6.378 1.00 96.06 128 MET A O 1
ATOM 979 N N . GLU A 1 129 ? -5.544 -4.641 6.689 1.00 96.88 129 GLU A N 1
ATOM 980 C CA . GLU A 1 129 ? -5.903 -4.594 5.270 1.00 96.88 129 GLU A CA 1
ATOM 981 C C . GLU A 1 129 ? -5.489 -3.252 4.668 1.00 96.88 129 GLU A C 1
ATOM 983 O O . GLU A 1 129 ? -6.035 -2.202 5.013 1.00 96.88 129 GLU A O 1
ATOM 988 N N . LEU A 1 130 ? -4.521 -3.293 3.755 1.00 97.81 130 LEU A N 1
ATOM 989 C CA . LEU A 1 130 ? -4.032 -2.130 3.019 1.00 97.81 130 LEU A CA 1
ATOM 990 C C . LEU A 1 130 ? -4.325 -2.292 1.533 1.00 97.81 130 LEU A C 1
ATOM 992 O O . LEU A 1 130 ? -4.367 -3.405 1.014 1.00 97.81 130 LEU A O 1
ATOM 996 N N . TYR A 1 131 ? -4.498 -1.172 0.842 1.00 97.38 131 TYR A N 1
ATOM 997 C CA . TYR A 1 131 ? -4.841 -1.140 -0.574 1.00 97.38 131 TYR A CA 1
ATOM 998 C C . TYR A 1 131 ? -3.808 -0.337 -1.353 1.00 97.38 131 TYR A C 1
ATOM 1000 O O . TYR A 1 131 ? -3.272 0.637 -0.833 1.00 97.38 131 TYR A O 1
ATOM 1008 N N . PHE A 1 132 ? -3.533 -0.715 -2.596 1.00 95.50 132 PHE A N 1
ATOM 1009 C CA . PHE A 1 132 ? -2.610 0.011 -3.467 1.00 95.50 132 PHE A CA 1
ATOM 1010 C C . PHE A 1 132 ? -3.257 0.393 -4.795 1.00 95.50 132 PHE A C 1
ATOM 1012 O O . PHE A 1 132 ? -4.113 -0.320 -5.318 1.00 95.50 132 PHE A O 1
ATOM 1019 N N . ALA A 1 133 ? -2.801 1.503 -5.366 1.00 93.75 133 ALA A N 1
ATOM 1020 C CA . ALA A 1 133 ? -3.052 1.872 -6.755 1.00 93.75 133 ALA A CA 1
ATOM 1021 C C . ALA A 1 133 ? -1.808 2.568 -7.334 1.00 93.75 133 ALA A C 1
ATOM 1023 O O . ALA A 1 133 ? -1.063 3.181 -6.562 1.00 93.75 133 ALA A O 1
ATOM 1024 N N . PRO A 1 134 ? -1.565 2.493 -8.655 1.00 92.00 134 PRO A N 1
ATOM 1025 C CA . PRO A 1 134 ? -0.538 3.281 -9.314 1.00 92.00 134 PRO A CA 1
ATOM 1026 C C . PRO A 1 134 ? -0.690 4.761 -8.979 1.00 92.00 134 PRO A C 1
ATOM 1028 O O . PRO A 1 134 ? -1.790 5.321 -9.017 1.00 92.00 134 PRO A O 1
ATOM 1031 N N . THR A 1 135 ? 0.418 5.404 -8.635 1.00 91.00 135 THR A N 1
ATOM 1032 C CA . THR A 1 135 ? 0.440 6.842 -8.400 1.00 91.00 135 THR A CA 1
ATOM 1033 C C . THR A 1 135 ? 0.250 7.548 -9.733 1.00 91.00 135 THR A C 1
ATOM 1035 O O . THR A 1 135 ? 1.111 7.505 -10.609 1.00 91.00 135 THR A O 1
ATOM 1038 N N . LYS A 1 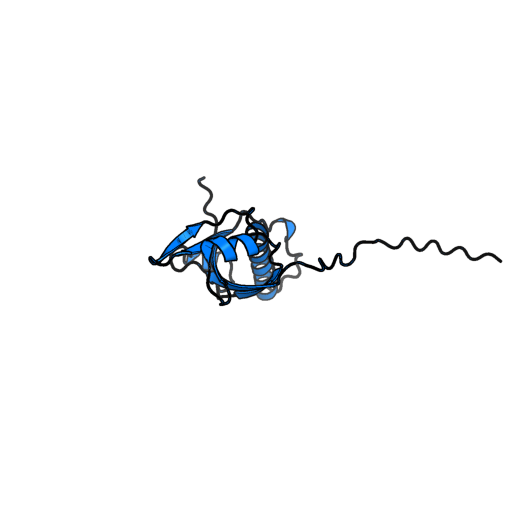136 ? -0.880 8.232 -9.889 1.00 81.06 136 LYS A N 1
ATOM 1039 C CA . LYS A 1 136 ? -1.104 9.138 -11.014 1.00 81.06 136 LYS A CA 1
ATOM 1040 C C . LYS A 1 136 ? -0.425 10.463 -10.660 1.00 81.06 136 LYS A C 1
ATOM 1042 O O . LYS A 1 136 ? -0.987 11.258 -9.908 1.00 81.06 136 LYS A O 1
ATOM 1047 N N . GLU A 1 137 ? 0.807 10.683 -11.125 1.00 60.28 137 GLU A N 1
ATOM 1048 C CA . GLU A 1 137 ? 1.407 12.020 -11.052 1.00 60.28 137 GLU A CA 1
ATOM 1049 C C . GLU A 1 137 ? 0.502 13.003 -11.813 1.00 60.28 137 GLU A C 1
ATOM 1051 O O . GLU A 1 137 ? 0.071 12.730 -12.937 1.00 60.28 137 GLU A O 1
ATOM 1056 N N . HIS A 1 138 ? 0.188 14.147 -11.199 1.00 40.06 138 HIS A N 1
ATOM 1057 C CA . HIS A 1 138 ? -0.343 15.276 -11.956 1.00 40.06 138 HIS A CA 1
ATOM 1058 C C . HIS A 1 138 ? 0.773 15.735 -12.896 1.00 40.06 138 HIS A C 1
ATOM 1060 O O . HIS A 1 138 ? 1.773 16.286 -12.441 1.00 40.06 138 HIS A O 1
ATOM 1066 N N . LYS A 1 139 ? 0.609 15.417 -14.180 1.00 33.44 139 LYS A N 1
ATOM 1067 C CA . LYS A 1 139 ? 1.451 15.879 -15.283 1.00 33.44 139 LYS A CA 1
ATOM 1068 C C . LYS A 1 139 ? 1.581 17.402 -15.305 1.00 33.44 139 LYS A C 1
ATOM 1070 O O . LYS A 1 139 ? 0.567 18.077 -15.011 1.00 33.44 139 LYS A O 1
#

Radius of gyration: 19.05 Å; chains: 1; bounding box: 74×35×40 Å

Foldseek 3Di:
DDDDDPPPDDPPDDPPVVPFDKAKAKEAADPPQCDVVNCVVQVDDGGIDIDIDTQQQFLLNVQLVVQLVSLVVSCVVVVDPDPRCSVPRGSQQKWKWAAAPVRDTDTDDRNHGNNNCCVPGVVDPDHGYMYMHTHDPPD